Protein AF-A0A7K3IWA9-F1 (afdb_monomer_lite)

pLDDT: mean 90.44, std 5.98, range [48.5, 96.88]

Sequence (145 aa):
ICGCYGRDPWLLSGRVPVVPKTERRVEVSHEMDWVRACKESPENRIPTKSDFSEAGPFNEMVVMGVLAVRLQGLNKELEWNGEKMEFTNISDTDQVRLTISDNFTIIDGDPKFDRPNINMNAKAFANEMVRHTYRQGWSLPDMPA

Secondary structure (DSSP, 8-state):
--SGGG-S---TT---------SPPPSS-HHHHHHHHHHS-TTTPPPPTT-HHHHHHHHHHHHHHHHHHHTGGG-S---EETTTTEETT--TT-EEEEES--EEEEETTEEEEE--EEEEEHHHHHHHHHS--PPTT--PPPPP-

Structure (mmCIF, N/CA/C/O backbone):
data_AF-A0A7K3IWA9-F1
#
_entry.id   AF-A0A7K3IWA9-F1
#
loop_
_atom_site.group_PDB
_atom_site.id
_atom_site.type_symbol
_atom_site.label_atom_id
_atom_site.label_alt_id
_atom_site.label_comp_id
_atom_site.label_asym_id
_atom_site.label_entity_id
_atom_site.label_seq_id
_atom_site.pdbx_PDB_ins_code
_atom_site.Cartn_x
_atom_site.Cartn_y
_atom_site.Cartn_z
_atom_site.occupancy
_atom_site.B_iso_or_equiv
_atom_site.auth_seq_id
_atom_site.auth_comp_id
_atom_site.auth_asym_id
_atom_site.auth_atom_id
_atom_site.pdbx_PDB_model_num
ATOM 1 N N . ILE A 1 1 ? 1.624 12.856 -31.425 1.00 86.19 1 ILE A N 1
ATOM 2 C CA . ILE A 1 1 ? 0.625 11.787 -31.192 1.00 86.19 1 ILE A CA 1
ATOM 3 C C . ILE A 1 1 ? 1.394 10.482 -31.089 1.00 86.19 1 ILE A C 1
ATOM 5 O O . ILE A 1 1 ? 2.483 10.395 -31.642 1.00 86.19 1 ILE A O 1
ATOM 9 N N . CYS A 1 2 ? 0.899 9.517 -30.333 1.00 87.25 2 CYS A N 1
ATOM 10 C CA . CYS A 1 2 ? 1.536 8.218 -30.173 1.00 87.25 2 CYS A CA 1
ATOM 11 C C . CYS A 1 2 ? 0.466 7.140 -29.990 1.00 87.25 2 CYS A C 1
ATOM 13 O O . CYS A 1 2 ? -0.684 7.450 -29.671 1.00 87.25 2 CYS A O 1
ATOM 15 N N . GLY A 1 3 ? 0.850 5.887 -30.223 1.00 83.69 3 GLY A N 1
ATOM 16 C CA . GLY A 1 3 ? 0.037 4.727 -29.881 1.00 83.69 3 GLY A CA 1
ATOM 17 C C . GLY A 1 3 ? 0.018 4.459 -28.372 1.00 83.69 3 GLY A C 1
ATOM 18 O O . GLY A 1 3 ? 0.573 5.219 -27.572 1.00 83.69 3 GLY A O 1
ATOM 19 N N . CYS A 1 4 ? -0.601 3.344 -27.975 1.00 81.62 4 CYS A N 1
ATOM 20 C CA . CYS A 1 4 ? -0.644 2.906 -26.578 1.00 81.62 4 CYS A CA 1
ATOM 21 C C . CYS A 1 4 ? 0.756 2.917 -25.941 1.00 81.62 4 CYS A C 1
ATOM 23 O O . CYS A 1 4 ? 1.732 2.477 -26.552 1.00 81.62 4 CYS A O 1
ATOM 25 N N . TYR A 1 5 ? 0.841 3.436 -24.713 1.00 81.25 5 TYR A N 1
ATOM 26 C CA . TYR A 1 5 ? 2.080 3.539 -23.929 1.00 81.25 5 TYR A CA 1
ATOM 27 C C . TYR A 1 5 ? 3.215 4.320 -24.614 1.00 81.25 5 TYR A C 1
ATOM 29 O O . TYR A 1 5 ? 4.389 4.092 -24.337 1.00 81.25 5 TYR A O 1
ATOM 37 N N . GLY A 1 6 ? 2.882 5.240 -25.525 1.00 81.06 6 GLY A N 1
ATOM 38 C CA . GLY A 1 6 ? 3.881 6.051 -26.217 1.00 81.06 6 GLY A CA 1
ATOM 39 C C . GLY A 1 6 ? 4.598 5.331 -27.360 1.00 81.06 6 GLY A C 1
ATOM 40 O O . GLY A 1 6 ? 5.619 5.830 -27.832 1.00 81.06 6 GLY A O 1
ATOM 41 N N . ARG A 1 7 ? 4.084 4.180 -27.816 1.00 82.50 7 ARG A N 1
ATOM 42 C CA . ARG A 1 7 ? 4.637 3.437 -28.957 1.00 82.50 7 ARG A CA 1
ATOM 43 C C . ARG A 1 7 ? 4.511 4.244 -30.256 1.00 82.50 7 ARG A C 1
ATOM 45 O O . ARG A 1 7 ? 3.503 4.917 -30.465 1.00 82.50 7 ARG A O 1
ATOM 52 N N . ASP A 1 8 ? 5.535 4.153 -31.105 1.00 85.06 8 ASP A N 1
ATOM 53 C CA . ASP A 1 8 ? 5.608 4.741 -32.451 1.00 85.06 8 ASP A CA 1
ATOM 54 C C . ASP A 1 8 ? 5.106 6.195 -32.520 1.00 85.06 8 ASP A C 1
ATOM 56 O O . ASP A 1 8 ? 4.117 6.482 -33.192 1.00 85.06 8 ASP A O 1
ATOM 60 N N . PRO A 1 9 ? 5.730 7.139 -31.789 1.00 87.06 9 PRO A N 1
ATOM 61 C CA . PRO A 1 9 ? 5.277 8.523 -31.769 1.00 87.06 9 PRO A CA 1
ATOM 62 C C . PRO A 1 9 ? 5.499 9.207 -33.124 1.00 87.06 9 PRO A C 1
ATOM 64 O O . PRO A 1 9 ? 6.569 9.102 -33.722 1.00 87.06 9 PRO A O 1
ATOM 67 N N . TRP A 1 10 ? 4.518 9.993 -33.570 1.00 90.25 10 TRP A N 1
ATOM 68 C CA . TRP A 1 10 ? 4.611 10.824 -34.771 1.00 90.25 10 TRP A CA 1
ATOM 69 C C . TRP A 1 10 ? 4.123 12.254 -34.524 1.00 90.25 10 TRP A C 1
ATOM 71 O O . TRP A 1 10 ? 3.318 12.539 -33.625 1.00 90.25 10 TRP A O 1
ATOM 81 N N . LEU A 1 11 ? 4.599 13.181 -35.353 1.00 91.00 11 LEU A N 1
ATOM 82 C CA . LEU A 1 11 ? 4.125 14.562 -35.375 1.00 91.00 11 LEU A CA 1
ATOM 83 C C . LEU A 1 11 ? 3.057 14.732 -36.456 1.00 91.00 11 LEU A C 1
ATOM 85 O O . LEU A 1 11 ? 3.199 14.214 -37.560 1.00 91.00 11 LEU A O 1
ATOM 89 N N . LEU A 1 12 ? 2.019 15.522 -36.169 1.00 92.31 12 LEU A N 1
ATOM 90 C CA . LEU A 1 12 ? 0.985 15.872 -37.156 1.00 92.31 12 LEU A CA 1
ATOM 91 C C . LEU A 1 12 ? 1.555 16.597 -38.383 1.00 92.31 12 LEU A C 1
ATOM 93 O O . LEU A 1 12 ? 0.986 16.527 -39.463 1.00 92.31 12 LEU A O 1
ATOM 97 N N . SER A 1 13 ? 2.700 17.263 -38.228 1.00 93.50 13 SER A N 1
ATOM 98 C CA . SER A 1 13 ? 3.424 17.912 -39.321 1.00 93.50 13 SER A CA 1
ATOM 99 C C . SER A 1 13 ? 4.153 16.936 -40.255 1.00 93.50 13 SER A C 1
ATOM 101 O O . SER A 1 13 ? 4.769 17.386 -41.216 1.00 93.50 13 SER A O 1
ATOM 103 N N . GLY A 1 14 ? 4.173 15.632 -39.948 1.00 91.12 14 GLY A N 1
ATOM 104 C CA . GLY A 1 14 ? 4.946 14.617 -40.673 1.00 91.12 14 GLY A CA 1
ATOM 105 C C . GLY A 1 14 ? 6.460 14.675 -40.430 1.00 91.12 14 GLY A C 1
ATOM 106 O O . GLY A 1 14 ? 7.196 13.823 -40.920 1.00 91.12 14 GLY A O 1
ATOM 107 N N . ARG A 1 15 ? 6.951 15.657 -39.661 1.00 91.81 15 ARG A N 1
ATOM 108 C CA . ARG A 1 15 ? 8.373 15.764 -39.314 1.00 91.81 15 ARG A CA 1
ATOM 109 C C . ARG A 1 15 ? 8.772 14.649 -38.351 1.00 91.81 15 ARG A C 1
ATOM 111 O O . ARG A 1 15 ? 8.034 14.338 -37.418 1.00 91.81 15 ARG A O 1
ATOM 118 N N . VAL A 1 16 ? 9.978 14.122 -38.534 1.00 88.56 16 VAL A N 1
ATOM 119 C CA . VAL A 1 16 ? 10.601 13.182 -37.598 1.00 88.56 16 VAL A CA 1
ATOM 120 C C . VAL A 1 16 ? 11.557 13.975 -36.705 1.00 88.56 16 VAL A C 1
ATOM 122 O O . VAL A 1 16 ? 12.573 14.466 -37.201 1.00 88.56 16 VAL A O 1
ATOM 125 N N . PRO A 1 17 ? 11.236 14.181 -35.416 1.00 83.81 17 PRO A N 1
ATOM 126 C CA . PRO A 1 17 ? 12.107 14.935 -34.530 1.00 83.81 17 PRO A CA 1
ATOM 127 C C . PRO A 1 17 ? 13.349 14.106 -34.182 1.00 83.81 17 PRO A C 1
ATOM 129 O O . PRO A 1 17 ? 13.244 12.948 -33.781 1.00 83.81 17 PRO A O 1
ATOM 132 N N . VAL A 1 18 ? 14.530 14.715 -34.298 1.00 87.62 18 VAL A N 1
ATOM 133 C CA . VAL A 1 18 ? 15.777 14.136 -33.783 1.00 87.62 18 VAL A CA 1
ATOM 134 C C . VAL A 1 18 ? 15.909 14.566 -32.327 1.00 87.62 18 VAL A C 1
ATOM 136 O O . VAL A 1 18 ? 16.192 15.727 -32.043 1.00 87.62 18 VAL A O 1
ATOM 139 N N . VAL A 1 19 ? 15.653 13.639 -31.406 1.00 86.31 19 VAL A N 1
ATOM 140 C CA . VAL A 1 19 ? 15.735 13.875 -29.958 1.00 86.31 19 VAL A CA 1
ATOM 141 C C . VAL A 1 19 ? 16.815 12.994 -29.332 1.00 86.31 19 VAL A C 1
ATOM 143 O O . VAL A 1 19 ? 16.996 11.852 -29.770 1.00 86.31 19 VAL A O 1
ATOM 146 N N . PRO A 1 20 ? 17.538 13.482 -28.309 1.00 89.94 20 PRO A N 1
ATOM 147 C CA . PRO A 1 20 ? 18.492 12.654 -27.587 1.00 89.94 20 PRO A CA 1
ATOM 148 C C . PRO A 1 20 ? 17.772 11.496 -26.886 1.00 89.94 20 PRO A C 1
ATOM 150 O O . PRO A 1 20 ? 16.673 11.647 -26.348 1.00 89.94 20 PRO A O 1
ATOM 153 N N . LYS A 1 21 ? 18.404 10.319 -26.874 1.00 88.44 21 LYS A N 1
ATOM 154 C CA . LYS A 1 21 ? 17.938 9.182 -26.073 1.00 88.44 21 LYS A CA 1
ATOM 155 C C . LYS A 1 21 ? 18.357 9.418 -24.621 1.00 88.44 21 LYS A C 1
ATOM 157 O O . LYS A 1 21 ? 19.515 9.215 -24.285 1.00 88.44 21 LYS A O 1
ATOM 162 N N . THR A 1 22 ? 17.420 9.854 -23.786 1.00 90.31 22 THR A N 1
ATOM 163 C CA . THR A 1 22 ? 17.662 10.120 -22.356 1.00 90.31 22 THR A CA 1
ATOM 164 C C . THR A 1 22 ? 17.464 8.896 -21.465 1.00 90.31 22 THR A C 1
ATOM 166 O O . THR A 1 22 ? 17.906 8.890 -20.329 1.00 90.31 22 THR A O 1
ATOM 169 N N . GLU A 1 23 ? 16.807 7.852 -21.974 1.00 87.00 23 GLU A N 1
ATOM 170 C CA . GLU A 1 23 ? 16.355 6.705 -21.187 1.00 87.00 23 GLU A CA 1
ATOM 171 C C . GLU A 1 23 ? 16.615 5.387 -21.920 1.00 87.00 23 GLU A C 1
ATOM 173 O O . GLU A 1 23 ? 16.490 5.316 -23.151 1.00 87.00 23 GLU A O 1
ATOM 178 N N . ARG A 1 24 ? 16.891 4.319 -21.158 1.00 89.50 24 ARG A N 1
ATOM 179 C CA . ARG A 1 24 ? 17.019 2.950 -21.687 1.00 89.50 24 ARG A CA 1
ATOM 180 C C . ARG A 1 24 ? 15.752 2.560 -22.457 1.00 89.50 24 ARG A C 1
ATOM 182 O O . ARG A 1 24 ? 14.635 2.762 -21.975 1.00 89.50 24 ARG A O 1
ATOM 189 N N . ARG A 1 25 ? 15.922 1.996 -23.654 1.00 88.19 25 ARG A N 1
ATOM 190 C CA . ARG A 1 25 ? 14.836 1.422 -24.462 1.00 88.19 25 ARG A CA 1
ATOM 191 C C . ARG A 1 25 ? 14.869 -0.090 -24.307 1.00 88.19 25 ARG A C 1
ATOM 193 O O . ARG A 1 25 ? 15.925 -0.692 -24.453 1.00 88.19 25 ARG A O 1
ATOM 200 N N . VAL A 1 26 ? 13.726 -0.677 -23.981 1.00 89.25 26 VAL A N 1
ATOM 201 C CA . VAL A 1 26 ? 13.579 -2.131 -23.923 1.00 89.25 26 VAL A CA 1
ATOM 202 C C . VAL A 1 26 ? 13.409 -2.629 -25.358 1.00 89.25 26 VAL A C 1
ATOM 204 O O . VAL A 1 26 ? 12.513 -2.168 -26.059 1.00 89.25 26 VAL A O 1
ATOM 207 N N . GLU A 1 27 ? 14.297 -3.516 -25.807 1.00 87.25 27 GLU A N 1
ATOM 208 C CA . GLU A 1 27 ? 14.267 -4.076 -27.173 1.00 87.25 27 GLU A CA 1
ATOM 209 C C . GLU A 1 27 ? 13.230 -5.199 -27.332 1.00 87.25 27 GLU A C 1
ATOM 211 O O . GLU A 1 27 ? 12.819 -5.531 -28.441 1.00 87.25 27 GLU A O 1
ATOM 216 N N . VAL A 1 28 ? 12.795 -5.770 -26.208 1.00 87.44 28 VAL A N 1
ATOM 217 C CA . VAL A 1 28 ? 11.745 -6.790 -26.097 1.00 87.44 28 VAL A CA 1
ATOM 218 C C . VAL A 1 28 ? 10.439 -6.176 -25.561 1.00 87.44 28 VAL A C 1
ATOM 220 O O . VAL A 1 28 ? 10.293 -4.956 -25.490 1.00 87.44 28 VAL A O 1
ATOM 223 N N . SER A 1 29 ? 9.459 -7.000 -25.178 1.00 89.31 29 SER A N 1
ATOM 224 C CA . SER A 1 29 ? 8.262 -6.518 -24.478 1.00 89.31 29 SER A CA 1
ATOM 225 C C . SER A 1 29 ? 8.553 -6.170 -23.010 1.00 89.31 29 SER A C 1
ATOM 227 O O . SER A 1 29 ? 9.576 -6.578 -22.455 1.00 89.31 29 SER A O 1
ATOM 229 N N . HIS A 1 30 ? 7.652 -5.426 -22.360 1.00 87.12 30 HIS A N 1
ATOM 230 C CA . HIS A 1 30 ? 7.843 -5.028 -20.962 1.00 87.12 30 HIS A CA 1
ATOM 231 C C . HIS A 1 30 ? 7.924 -6.244 -20.025 1.00 87.12 30 HIS A C 1
ATOM 233 O O . HIS A 1 30 ? 8.784 -6.291 -19.155 1.00 87.12 30 HIS A O 1
ATOM 239 N N . GLU A 1 31 ? 7.111 -7.270 -20.266 1.00 92.81 31 GLU A N 1
ATOM 240 C CA . GLU A 1 31 ? 7.113 -8.545 -19.544 1.00 92.81 31 GLU A CA 1
ATOM 241 C C . GLU A 1 31 ? 8.428 -9.304 -19.754 1.00 92.81 31 GLU A C 1
ATOM 243 O O . GLU A 1 31 ? 8.978 -9.896 -18.827 1.00 92.81 31 GLU A O 1
ATOM 248 N N . MET A 1 32 ? 8.978 -9.260 -20.969 1.00 95.38 32 MET A N 1
ATOM 249 C CA . MET A 1 32 ? 10.231 -9.943 -21.279 1.00 95.38 32 MET A CA 1
ATOM 250 C C . MET A 1 32 ? 11.454 -9.255 -20.660 1.00 95.38 32 MET A C 1
ATOM 252 O O . MET A 1 32 ? 12.447 -9.936 -20.399 1.00 95.38 32 MET A O 1
ATOM 256 N N . ASP A 1 33 ? 11.386 -7.954 -20.353 1.00 94.94 33 ASP A N 1
ATOM 257 C CA . ASP A 1 33 ? 12.423 -7.273 -19.562 1.00 94.94 33 ASP A CA 1
ATOM 258 C C . ASP A 1 33 ? 12.499 -7.839 -18.136 1.00 94.94 33 ASP A C 1
ATOM 260 O O . ASP A 1 33 ? 13.597 -8.033 -17.611 1.00 94.94 33 ASP A O 1
ATOM 264 N N . TRP A 1 34 ? 11.350 -8.187 -17.545 1.00 94.12 34 TRP A N 1
ATOM 265 C CA . TRP A 1 34 ? 11.289 -8.887 -16.259 1.00 94.12 34 TRP A CA 1
ATOM 266 C C . TRP A 1 34 ? 11.852 -10.300 -16.349 1.00 94.12 34 TRP A C 1
ATOM 268 O O . TRP A 1 34 ? 12.701 -10.670 -15.542 1.00 94.12 34 TRP A O 1
ATOM 278 N N . VAL A 1 35 ? 11.447 -11.080 -17.358 1.00 95.25 35 VAL A N 1
ATOM 279 C CA . VAL A 1 35 ? 11.964 -12.447 -17.554 1.00 95.25 35 VAL A CA 1
ATOM 280 C C . VAL A 1 35 ? 13.486 -12.446 -17.711 1.00 95.25 35 VAL A C 1
ATOM 282 O O . VAL A 1 35 ? 14.158 -13.309 -17.146 1.00 95.25 35 VAL A O 1
ATOM 285 N N . ARG A 1 36 ? 14.038 -11.480 -18.455 1.00 94.56 36 ARG A N 1
ATOM 286 C CA . ARG A 1 36 ? 15.485 -11.258 -18.563 1.00 94.56 36 ARG A CA 1
ATOM 287 C C . ARG A 1 36 ? 16.093 -11.003 -17.184 1.00 94.56 36 ARG A C 1
ATOM 289 O O . ARG A 1 36 ? 16.985 -11.745 -16.788 1.00 94.56 36 ARG A O 1
ATOM 296 N N . ALA A 1 37 ? 15.588 -10.010 -16.448 1.00 93.75 37 ALA A N 1
ATOM 297 C CA . ALA A 1 37 ? 16.115 -9.660 -15.130 1.00 93.75 37 ALA A CA 1
ATOM 298 C C . ALA A 1 37 ? 16.097 -10.858 -14.163 1.00 93.75 37 ALA A C 1
ATOM 300 O O . ALA A 1 37 ? 17.081 -11.105 -13.472 1.00 93.75 37 ALA A O 1
ATOM 301 N N . CYS A 1 38 ? 15.027 -11.660 -14.153 1.00 93.25 38 CYS A N 1
ATOM 302 C CA . CYS A 1 38 ? 14.922 -12.855 -13.310 1.00 93.25 38 CYS A CA 1
ATOM 303 C C . CYS A 1 38 ? 15.954 -13.946 -13.639 1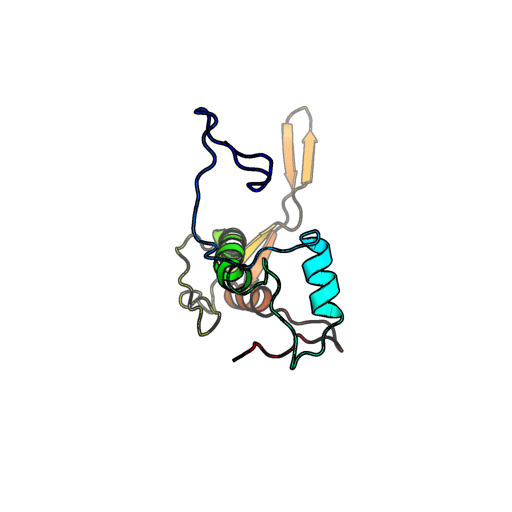.00 93.25 38 CYS A C 1
ATOM 305 O O . CYS A 1 38 ? 16.300 -14.727 -12.756 1.00 93.25 38 CYS A O 1
ATOM 307 N N . LYS A 1 39 ? 16.431 -14.021 -14.888 1.00 94.12 39 LYS A N 1
ATOM 308 C CA . LYS A 1 39 ? 17.457 -14.985 -15.322 1.00 94.12 39 LYS A CA 1
ATOM 309 C C . LYS A 1 39 ? 18.884 -14.513 -15.040 1.00 94.12 39 LYS A C 1
ATOM 311 O O . LYS A 1 39 ? 19.804 -15.325 -15.082 1.00 94.12 39 LYS A O 1
ATOM 316 N N . GLU A 1 40 ? 19.073 -13.225 -14.779 1.00 94.31 40 GLU A N 1
ATOM 317 C CA . GLU A 1 40 ? 20.367 -12.648 -14.425 1.00 94.31 40 GLU A CA 1
ATOM 318 C C . GLU A 1 40 ? 20.687 -12.867 -12.944 1.00 94.31 40 GLU A C 1
ATOM 320 O O . GLU A 1 40 ? 19.795 -12.857 -12.080 1.00 94.31 40 GLU A O 1
ATOM 325 N N . SER A 1 41 ? 21.980 -13.028 -12.653 1.00 94.06 41 SER A N 1
ATOM 326 C CA . SER A 1 41 ? 22.465 -13.079 -11.277 1.00 94.06 41 SER A CA 1
ATOM 327 C C . SER A 1 41 ? 22.309 -11.704 -10.612 1.00 94.06 41 SER A C 1
ATOM 329 O O . SER A 1 41 ? 22.429 -10.691 -11.307 1.00 94.06 41 SER A O 1
ATOM 331 N N . PRO A 1 42 ? 22.039 -11.630 -9.296 1.00 88.00 42 PRO A N 1
ATOM 332 C CA . PRO A 1 42 ? 21.873 -10.356 -8.594 1.00 88.00 42 PRO A CA 1
ATOM 333 C C . PRO A 1 42 ? 23.027 -9.367 -8.810 1.00 88.00 42 PRO A C 1
ATOM 335 O O . PRO A 1 42 ? 22.788 -8.168 -8.888 1.00 88.00 42 PRO A O 1
ATOM 338 N N . GLU A 1 43 ? 24.256 -9.862 -8.968 1.00 91.81 43 GLU A N 1
ATOM 339 C CA . GLU A 1 43 ? 25.475 -9.053 -9.104 1.00 91.81 43 GLU A CA 1
ATOM 340 C C . GLU A 1 43 ? 25.565 -8.330 -10.453 1.00 91.81 43 GLU A C 1
ATOM 342 O O . GLU A 1 43 ? 26.187 -7.277 -10.546 1.00 91.81 43 GLU A O 1
ATOM 347 N N . ASN A 1 44 ? 24.950 -8.892 -11.499 1.00 91.75 44 ASN A N 1
ATOM 348 C CA . ASN A 1 44 ? 25.017 -8.370 -12.868 1.00 91.75 44 ASN A CA 1
ATOM 349 C C . ASN A 1 44 ? 23.648 -7.937 -13.404 1.00 91.75 44 ASN A C 1
ATOM 351 O O . ASN A 1 44 ? 23.526 -7.582 -14.579 1.00 91.75 44 ASN A O 1
ATOM 355 N N . ARG A 1 45 ? 22.607 -8.006 -12.568 1.00 92.44 45 ARG A N 1
ATOM 356 C CA . ARG A 1 45 ? 21.237 -7.751 -12.990 1.00 92.44 45 ARG A CA 1
ATOM 357 C C . ARG A 1 45 ? 21.041 -6.280 -13.320 1.00 92.44 45 ARG A C 1
ATOM 359 O O . ARG A 1 45 ? 21.217 -5.413 -12.468 1.00 92.44 45 ARG A O 1
ATOM 366 N N . ILE A 1 46 ? 20.563 -6.002 -14.528 1.00 91.00 46 ILE A N 1
ATOM 367 C CA . ILE A 1 46 ? 20.125 -4.650 -14.896 1.00 91.00 46 ILE A CA 1
ATOM 368 C C . ILE A 1 46 ? 18.672 -4.461 -14.427 1.00 91.00 46 ILE A C 1
ATOM 370 O O . ILE A 1 46 ? 17.822 -5.281 -14.809 1.00 91.00 46 ILE A O 1
ATOM 374 N N . PRO A 1 47 ? 18.349 -3.396 -13.663 1.00 91.50 47 PRO A N 1
ATOM 375 C CA . PRO A 1 47 ? 16.980 -3.098 -13.251 1.00 91.50 47 PRO A CA 1
ATOM 376 C C . PRO A 1 47 ? 16.018 -3.026 -14.437 1.00 91.50 47 PRO A C 1
ATOM 378 O O . PRO A 1 47 ? 16.340 -2.497 -15.509 1.00 91.50 47 PRO A O 1
ATOM 381 N N . THR A 1 48 ? 14.826 -3.589 -14.259 1.00 92.94 48 THR A N 1
ATOM 382 C CA . THR A 1 48 ? 13.758 -3.513 -15.260 1.00 92.94 48 THR A CA 1
ATOM 383 C C . THR A 1 48 ? 13.302 -2.074 -15.440 1.00 92.94 48 THR A C 1
ATOM 385 O O . THR A 1 48 ? 13.366 -1.282 -14.510 1.00 92.94 48 THR A O 1
ATOM 388 N N . LYS A 1 49 ? 12.799 -1.700 -16.623 1.00 90.50 49 LYS A N 1
ATOM 389 C CA . LYS A 1 49 ? 12.409 -0.299 -16.866 1.00 90.50 49 LYS A CA 1
ATOM 390 C C . LYS A 1 49 ? 11.202 0.136 -16.025 1.00 90.50 49 LYS A C 1
ATOM 392 O O . LYS A 1 49 ? 10.983 1.328 -15.851 1.00 90.50 49 LYS A O 1
ATOM 397 N N . SER A 1 50 ? 10.444 -0.832 -15.525 1.00 88.50 50 SER A N 1
ATOM 398 C CA . SER A 1 50 ? 9.302 -0.655 -14.637 1.00 88.50 50 SER A CA 1
ATOM 399 C C . SER A 1 50 ? 9.538 -1.352 -13.293 1.00 88.50 50 SER A C 1
ATOM 401 O O . SER A 1 50 ? 8.684 -2.123 -12.874 1.00 88.50 50 SER A O 1
ATOM 403 N N . ASP A 1 51 ? 10.712 -1.194 -12.673 1.00 90.38 51 ASP A N 1
ATOM 404 C CA . ASP A 1 51 ? 10.962 -1.757 -11.338 1.00 90.38 51 ASP A CA 1
ATOM 405 C C . ASP A 1 51 ? 10.093 -1.097 -10.239 1.00 90.38 51 ASP A C 1
ATOM 407 O O . ASP A 1 51 ? 9.249 -0.238 -10.504 1.00 90.38 51 ASP A O 1
ATOM 411 N N . PHE A 1 52 ? 10.271 -1.533 -8.991 1.00 87.62 52 PHE A N 1
ATOM 412 C CA . PHE A 1 52 ? 9.482 -1.064 -7.849 1.00 87.62 52 PHE A CA 1
ATOM 413 C C . PHE A 1 52 ? 10.107 0.113 -7.086 1.00 87.62 52 PHE A C 1
ATOM 415 O O . PHE A 1 52 ? 9.624 0.430 -6.003 1.00 87.62 52 PHE A O 1
ATOM 422 N N . SER A 1 53 ? 11.148 0.767 -7.610 1.00 88.12 53 SER A N 1
ATOM 423 C CA . SER A 1 53 ? 11.795 1.907 -6.933 1.00 88.12 53 SER A CA 1
ATOM 424 C C . SER A 1 53 ? 10.825 3.055 -6.651 1.00 88.12 53 SER A C 1
ATOM 426 O O . SER A 1 53 ? 10.907 3.671 -5.597 1.00 88.12 53 SER A O 1
ATOM 428 N N . GLU A 1 54 ? 9.865 3.281 -7.549 1.00 86.50 54 GLU A N 1
ATOM 429 C CA . GLU A 1 54 ? 8.820 4.298 -7.389 1.00 86.50 54 GLU A CA 1
ATOM 430 C C . GLU A 1 54 ? 7.539 3.711 -6.779 1.00 86.50 54 GLU A C 1
ATOM 432 O O . GLU A 1 54 ? 6.976 4.233 -5.816 1.00 86.50 54 GLU A O 1
ATOM 437 N N . ALA A 1 55 ? 7.068 2.588 -7.331 1.00 86.75 55 ALA A N 1
ATOM 438 C CA . ALA A 1 55 ? 5.805 1.979 -6.919 1.00 86.75 55 ALA A CA 1
ATOM 439 C C . ALA A 1 55 ? 5.855 1.400 -5.495 1.00 86.75 55 ALA A C 1
ATOM 441 O O . ALA A 1 55 ? 4.827 1.362 -4.824 1.00 86.75 55 ALA A O 1
ATOM 442 N N . GLY A 1 56 ? 7.031 0.967 -5.030 1.00 84.62 56 GLY A N 1
ATOM 443 C CA . GLY A 1 56 ? 7.247 0.461 -3.676 1.00 84.62 56 GLY A CA 1
ATOM 444 C C . GLY A 1 56 ? 6.972 1.532 -2.618 1.00 84.62 56 GLY A C 1
ATOM 445 O O . GLY A 1 56 ? 6.037 1.355 -1.840 1.00 84.62 56 GLY A O 1
ATOM 446 N N . PRO A 1 57 ? 7.699 2.666 -2.615 1.00 82.06 57 PRO A N 1
ATOM 447 C CA . PRO A 1 57 ? 7.421 3.784 -1.712 1.00 82.06 57 PRO A CA 1
ATOM 448 C C . PRO A 1 57 ? 6.004 4.345 -1.871 1.00 82.06 57 PRO A C 1
ATOM 450 O O . PRO A 1 57 ? 5.327 4.631 -0.887 1.00 82.06 57 PRO A O 1
ATOM 453 N N . PHE A 1 58 ? 5.502 4.444 -3.106 1.00 85.75 58 PHE A N 1
ATOM 454 C CA . PHE A 1 58 ? 4.152 4.957 -3.346 1.00 85.75 58 PHE A CA 1
ATOM 455 C C . PHE A 1 58 ? 3.052 4.056 -2.765 1.00 85.75 58 PHE A C 1
ATOM 457 O O . PHE A 1 58 ? 1.973 4.537 -2.409 1.00 85.75 58 PHE A O 1
ATOM 464 N N . ASN A 1 59 ? 3.316 2.753 -2.629 1.00 86.88 59 ASN A N 1
ATOM 465 C CA . ASN A 1 59 ? 2.366 1.813 -2.048 1.00 86.88 59 ASN A CA 1
ATOM 466 C C . ASN A 1 59 ? 1.982 2.200 -0.614 1.00 86.88 59 ASN A C 1
ATOM 468 O O . ASN A 1 59 ? 0.827 2.005 -0.245 1.00 86.88 59 ASN A O 1
ATOM 472 N N . GLU A 1 60 ? 2.896 2.798 0.162 1.00 86.38 60 GLU A N 1
ATOM 473 C CA . GLU A 1 60 ? 2.622 3.277 1.522 1.00 86.38 60 GLU A CA 1
ATOM 474 C C . GLU A 1 60 ? 1.424 4.237 1.545 1.00 86.38 60 GLU A C 1
ATOM 476 O O . GLU A 1 60 ? 0.465 4.016 2.284 1.00 86.38 60 GLU A O 1
ATOM 481 N N . MET A 1 61 ? 1.408 5.238 0.659 1.00 86.31 61 MET A N 1
ATOM 482 C CA . MET A 1 61 ? 0.298 6.192 0.546 1.00 86.31 61 MET A CA 1
ATOM 483 C C . MET A 1 61 ? -1.036 5.480 0.279 1.00 86.31 61 MET A C 1
ATOM 485 O O . MET A 1 61 ? -2.060 5.800 0.889 1.00 86.31 61 MET A O 1
ATOM 489 N N . VAL A 1 62 ? -1.031 4.499 -0.626 1.00 88.94 62 VAL A N 1
ATOM 490 C CA . VAL A 1 62 ? -2.239 3.758 -1.009 1.00 88.94 62 VAL A CA 1
ATOM 491 C C . VAL A 1 62 ? -2.763 2.932 0.166 1.00 88.94 62 VAL A C 1
ATOM 493 O O . VAL A 1 62 ? -3.960 2.978 0.467 1.00 88.94 62 VAL A O 1
ATOM 496 N N . VAL A 1 63 ? -1.886 2.207 0.868 1.00 89.12 63 VAL A N 1
ATOM 497 C CA . VAL A 1 63 ? -2.299 1.387 2.017 1.00 89.12 63 VAL A CA 1
ATOM 498 C C . VAL A 1 63 ? -2.734 2.242 3.208 1.00 89.12 63 VAL A C 1
ATOM 500 O O . VAL A 1 63 ? -3.666 1.852 3.914 1.00 89.12 63 VAL A O 1
ATOM 503 N N . MET A 1 64 ? -2.164 3.440 3.385 1.00 90.44 64 MET A N 1
ATOM 504 C CA . MET A 1 64 ? -2.640 4.401 4.386 1.00 90.44 64 MET A CA 1
ATOM 505 C C . MET A 1 64 ? -4.076 4.857 4.108 1.00 90.44 64 MET A C 1
ATOM 507 O O . MET A 1 64 ? -4.883 4.934 5.036 1.00 90.44 64 MET A O 1
ATOM 511 N N . GLY A 1 65 ? -4.449 5.060 2.841 1.00 91.06 65 GLY A N 1
ATOM 512 C CA . GLY A 1 65 ? -5.839 5.339 2.463 1.00 91.06 65 GLY A CA 1
ATOM 513 C C . GLY A 1 65 ? -6.802 4.207 2.846 1.00 91.06 65 GLY A C 1
ATOM 514 O O . GLY A 1 65 ? -7.895 4.454 3.359 1.00 91.06 65 GLY A O 1
ATOM 515 N N . VAL A 1 66 ? -6.384 2.949 2.671 1.00 92.69 66 VAL A N 1
ATOM 516 C CA . VAL A 1 66 ? -7.179 1.776 3.079 1.00 92.69 66 VAL A CA 1
ATOM 517 C C . VAL A 1 66 ? -7.327 1.699 4.602 1.00 92.69 66 VAL A C 1
ATOM 519 O O . VAL A 1 66 ? -8.420 1.408 5.099 1.00 92.69 66 VAL A O 1
ATOM 522 N N . LEU A 1 67 ? -6.258 1.970 5.357 1.00 93.38 67 LEU A N 1
ATOM 523 C CA . LEU A 1 67 ? -6.303 2.001 6.822 1.00 93.38 67 LEU A CA 1
ATOM 524 C C . LEU A 1 67 ? -7.235 3.092 7.343 1.00 93.38 67 LEU A C 1
ATOM 526 O O . LEU A 1 67 ? -8.031 2.816 8.240 1.00 93.38 67 LEU A O 1
ATOM 530 N N . ALA A 1 68 ? -7.199 4.286 6.750 1.00 93.25 68 ALA A N 1
ATOM 531 C CA . ALA A 1 68 ? -8.079 5.385 7.133 1.00 93.25 68 ALA A CA 1
ATOM 532 C C . ALA A 1 68 ? -9.563 4.997 7.029 1.00 93.25 68 ALA A C 1
ATOM 534 O O . ALA A 1 68 ? -10.335 5.249 7.952 1.00 93.25 68 ALA A O 1
ATOM 535 N N . VAL A 1 69 ? -9.960 4.290 5.964 1.00 93.44 69 VAL A N 1
ATOM 536 C CA . VAL A 1 69 ? -11.336 3.784 5.809 1.00 93.44 69 VAL A CA 1
ATOM 537 C C . VAL A 1 69 ? -11.678 2.738 6.872 1.00 93.44 69 VAL A C 1
ATOM 539 O O . VAL A 1 69 ? -12.786 2.731 7.408 1.00 93.44 69 VAL A O 1
ATOM 542 N N . ARG A 1 70 ? -10.746 1.845 7.213 1.00 92.75 70 ARG A N 1
ATOM 543 C CA . ARG A 1 70 ? -10.980 0.808 8.233 1.00 92.75 70 ARG A CA 1
ATOM 544 C C . ARG A 1 70 ? -11.056 1.375 9.649 1.00 92.75 70 ARG A C 1
ATOM 546 O O . ARG A 1 70 ? -11.762 0.821 10.484 1.00 92.75 70 ARG A O 1
ATOM 553 N N . LEU A 1 71 ? -10.364 2.481 9.904 1.00 94.81 71 LEU A N 1
ATOM 554 C CA . LEU A 1 71 ? -10.328 3.181 11.188 1.00 94.81 71 LEU A CA 1
ATOM 555 C C . LEU A 1 71 ? -11.307 4.364 11.257 1.00 94.81 71 LEU A C 1
ATOM 557 O O . LEU A 1 71 ? -11.358 5.047 12.277 1.00 94.81 71 LEU A O 1
ATOM 561 N N . GLN A 1 72 ? -12.131 4.581 10.224 1.00 93.56 72 GLN A N 1
ATOM 562 C CA . GLN A 1 72 ? -13.029 5.740 10.118 1.00 93.56 72 GLN A CA 1
ATOM 563 C C . GLN A 1 72 ? -13.973 5.901 11.322 1.00 93.56 72 GLN A C 1
ATOM 565 O O . GLN A 1 72 ? -14.347 7.014 11.674 1.00 93.56 72 GLN A O 1
ATOM 570 N N . GLY A 1 73 ? -14.319 4.797 11.999 1.00 92.56 73 GLY A N 1
ATOM 571 C CA . GLY A 1 73 ? -15.168 4.804 13.194 1.00 92.56 73 GLY A CA 1
ATOM 572 C C . GLY A 1 73 ? -14.575 5.553 14.392 1.00 92.56 73 GLY A C 1
ATOM 573 O O . GLY A 1 73 ? -15.310 5.851 15.331 1.00 92.56 73 GLY A O 1
ATOM 574 N N . LEU A 1 74 ? -13.280 5.889 14.355 1.00 94.94 74 LEU A N 1
ATOM 575 C CA . LEU A 1 74 ? -12.631 6.753 15.342 1.00 94.94 74 LEU A CA 1
ATOM 576 C C . LEU A 1 74 ? -13.035 8.228 15.203 1.00 94.94 74 LEU A C 1
ATOM 578 O O . LEU A 1 74 ? -12.840 8.986 16.147 1.00 94.94 74 LEU A O 1
ATOM 582 N N . ASN A 1 75 ? -13.603 8.627 14.056 1.00 94.12 75 ASN A N 1
ATOM 583 C CA . ASN A 1 75 ? -14.088 9.983 13.776 1.00 94.12 75 ASN A CA 1
ATOM 584 C C . ASN A 1 75 ? -13.062 11.085 14.095 1.00 94.12 75 ASN A C 1
ATOM 586 O O . ASN A 1 75 ? -13.404 12.128 14.652 1.00 94.12 75 ASN A O 1
ATOM 590 N N . LYS A 1 76 ? -11.797 10.844 13.752 1.00 94.50 76 LYS A N 1
ATOM 591 C CA . LYS A 1 76 ? -10.699 11.796 13.926 1.00 94.50 76 LYS A CA 1
ATOM 592 C C . LYS A 1 76 ? -9.718 11.707 12.769 1.00 94.50 76 LYS A C 1
ATOM 594 O O . LYS A 1 76 ? -9.670 10.700 12.063 1.00 94.50 76 LYS A O 1
ATOM 599 N N . GLU A 1 77 ? -8.930 12.759 12.611 1.00 95.75 77 GLU A N 1
ATOM 600 C CA . GLU A 1 77 ? -7.754 12.740 11.749 1.00 95.75 77 GLU A CA 1
ATOM 601 C C . GLU A 1 77 ? -6.724 11.748 12.303 1.00 95.75 77 GLU A C 1
ATOM 603 O O . GLU A 1 77 ? -6.551 11.642 13.519 1.00 95.75 77 GLU A O 1
ATOM 608 N N . LEU A 1 78 ? -6.076 10.984 11.425 1.00 96.00 78 LEU A N 1
ATOM 609 C CA . LEU A 1 78 ? -5.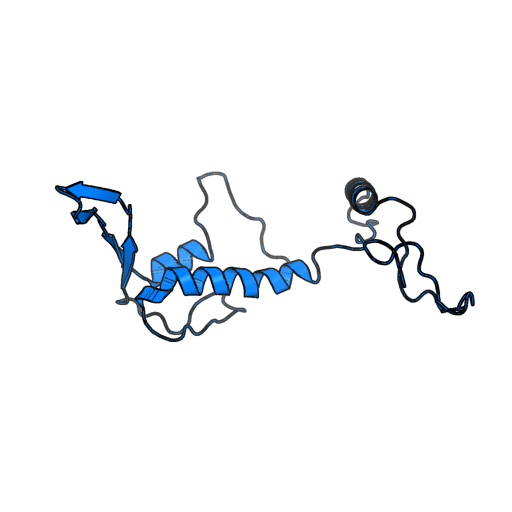075 9.988 11.801 1.00 96.00 78 LEU A CA 1
ATOM 610 C C . LEU A 1 78 ? -3.685 10.524 11.473 1.00 96.00 78 LEU A C 1
ATOM 612 O O . LEU A 1 78 ? -3.409 10.872 10.328 1.00 96.00 78 LEU A O 1
ATOM 616 N N . GLU A 1 79 ? -2.813 10.550 12.474 1.00 96.25 79 GLU A N 1
ATOM 617 C CA . GLU A 1 79 ? -1.427 10.986 12.319 1.00 96.25 79 GLU A CA 1
ATOM 618 C C . GLU A 1 79 ? -0.529 9.771 12.104 1.00 96.25 79 GLU A C 1
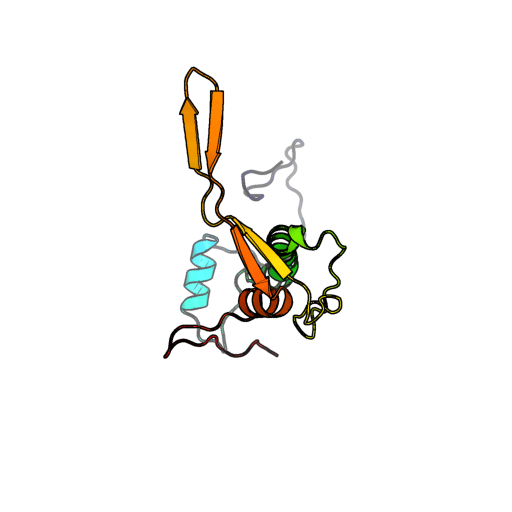ATOM 620 O O . GLU A 1 79 ? -0.475 8.879 12.953 1.00 96.25 79 GLU A O 1
ATOM 625 N N . TRP A 1 80 ? 0.162 9.726 10.965 1.00 93.81 80 TRP A N 1
ATOM 626 C CA . TRP A 1 80 ? 1.009 8.605 10.560 1.00 93.81 80 TRP A CA 1
ATOM 627 C C . TRP A 1 80 ? 2.497 8.941 10.685 1.00 93.81 80 TRP A C 1
ATOM 629 O O . TRP A 1 80 ? 2.951 9.977 10.197 1.00 93.81 80 TRP A O 1
ATOM 639 N N . ASN A 1 81 ? 3.266 8.038 11.294 1.00 93.38 81 ASN A N 1
ATOM 640 C CA . ASN A 1 81 ? 4.724 8.078 11.313 1.00 93.38 81 ASN A CA 1
ATOM 641 C C . ASN A 1 81 ? 5.281 6.942 10.441 1.00 93.38 81 ASN A C 1
ATOM 643 O O . ASN A 1 81 ? 5.304 5.790 10.876 1.00 93.38 81 ASN A O 1
ATOM 647 N N . GLY A 1 82 ? 5.752 7.277 9.234 1.00 88.81 82 GLY A N 1
ATOM 648 C CA . GLY A 1 82 ? 6.285 6.302 8.273 1.00 88.81 82 GLY A CA 1
ATOM 649 C C . GLY A 1 82 ? 7.583 5.626 8.719 1.00 88.81 82 GLY A C 1
ATOM 650 O O . GLY A 1 82 ? 7.746 4.429 8.523 1.00 88.81 82 GLY A O 1
ATOM 651 N N . GLU A 1 83 ? 8.475 6.330 9.423 1.00 87.81 83 GLU A N 1
ATOM 652 C CA . GLU A 1 83 ? 9.727 5.729 9.919 1.00 87.81 83 GLU A CA 1
ATOM 653 C C . GLU A 1 83 ? 9.465 4.624 10.951 1.00 87.81 83 GLU A C 1
ATOM 655 O O . GLU A 1 83 ? 10.129 3.587 10.963 1.00 87.81 83 GLU A O 1
ATOM 660 N N . LYS A 1 84 ? 8.478 4.834 11.828 1.00 89.88 84 LYS A N 1
ATOM 661 C CA . LYS A 1 84 ? 8.088 3.858 12.857 1.00 89.88 84 LYS A CA 1
ATOM 662 C C . LYS A 1 84 ? 7.020 2.877 12.388 1.00 89.88 84 LYS A C 1
ATOM 664 O O . LYS A 1 84 ? 6.823 1.849 13.046 1.00 89.88 84 LYS A O 1
ATOM 669 N N . MET A 1 85 ? 6.373 3.166 11.261 1.00 89.19 85 MET A N 1
ATOM 670 C CA . MET A 1 85 ? 5.212 2.459 10.728 1.00 89.19 85 MET A CA 1
ATOM 671 C C . MET A 1 85 ? 4.084 2.348 11.770 1.00 89.19 85 MET A C 1
ATOM 673 O O . MET A 1 85 ? 3.647 1.247 12.105 1.00 89.19 85 MET A O 1
ATOM 677 N N . GLU A 1 86 ? 3.643 3.478 12.333 1.00 92.38 86 GLU A N 1
ATOM 678 C CA . GLU A 1 86 ? 2.574 3.509 13.343 1.00 92.38 86 GLU A CA 1
ATOM 679 C C . GLU A 1 86 ? 1.733 4.794 13.305 1.00 92.38 86 GLU A C 1
ATOM 681 O O . GLU A 1 86 ? 2.197 5.851 12.871 1.00 92.38 86 GLU A O 1
ATOM 686 N N . PHE A 1 87 ? 0.499 4.715 13.818 1.00 95.06 87 PHE A N 1
ATOM 687 C CA . PHE A 1 87 ? -0.311 5.903 14.091 1.00 95.06 87 PHE A CA 1
ATOM 688 C C . PHE A 1 87 ? 0.019 6.473 15.473 1.00 95.06 87 PHE A C 1
ATOM 690 O O . PHE A 1 87 ? -0.090 5.770 16.480 1.00 95.06 87 PHE A O 1
ATOM 697 N N . THR A 1 88 ? 0.374 7.754 15.543 1.00 96.25 88 THR A N 1
ATOM 698 C CA . THR A 1 88 ? 0.830 8.405 16.787 1.00 96.25 88 THR A CA 1
ATOM 699 C C . THR A 1 88 ? -0.309 8.855 17.690 1.00 96.25 88 THR A C 1
ATOM 701 O O . THR A 1 88 ? -0.106 9.058 18.886 1.00 96.25 88 THR A O 1
ATOM 704 N N . ASN A 1 89 ? -1.514 8.996 17.138 1.00 96.62 89 ASN A N 1
ATOM 705 C CA . ASN A 1 89 ? -2.652 9.590 17.827 1.00 96.62 89 ASN A CA 1
ATOM 706 C C . ASN A 1 89 ? -3.798 8.603 18.113 1.00 96.62 89 ASN A C 1
ATOM 708 O O . ASN A 1 89 ? -4.921 9.039 18.364 1.00 96.62 89 ASN A O 1
ATOM 712 N N . ILE A 1 90 ? -3.539 7.287 18.119 1.00 96.56 90 ILE A N 1
ATOM 713 C CA . ILE A 1 90 ? -4.487 6.249 18.573 1.00 96.56 90 ILE A CA 1
ATOM 714 C C . ILE A 1 90 ? -4.141 5.828 20.009 1.00 96.56 90 ILE A C 1
ATOM 716 O O . ILE A 1 90 ? -3.038 5.352 20.282 1.00 96.56 90 ILE A O 1
ATOM 720 N N . SER A 1 91 ? -5.090 5.996 20.931 1.00 96.00 91 SER A N 1
ATOM 721 C CA . SER A 1 91 ? -4.907 5.668 22.348 1.00 96.00 91 SER A CA 1
ATOM 722 C C . SER A 1 91 ? -5.088 4.171 22.625 1.00 96.00 91 SER A C 1
ATOM 724 O O . SER A 1 91 ? -5.738 3.451 21.865 1.00 96.00 91 SER A O 1
ATOM 726 N N . ASP A 1 92 ? -4.568 3.695 23.759 1.00 95.81 92 ASP A N 1
ATOM 727 C CA . ASP A 1 92 ? -4.758 2.303 24.192 1.00 95.81 92 ASP A CA 1
ATOM 728 C C . ASP A 1 92 ? -6.215 1.989 24.582 1.00 95.81 92 ASP A C 1
ATOM 730 O O . ASP A 1 92 ? -6.576 0.819 24.707 1.00 95.81 92 ASP A O 1
ATOM 734 N N . THR A 1 93 ? -7.070 3.001 24.763 1.00 96.62 93 THR A N 1
ATOM 735 C CA . THR A 1 93 ? -8.494 2.824 25.083 1.00 96.62 93 THR A CA 1
ATOM 736 C C . THR A 1 93 ? -9.407 2.987 23.870 1.00 96.62 93 THR A C 1
ATOM 738 O O . THR A 1 93 ? -10.572 2.591 23.946 1.00 96.62 93 THR A O 1
ATOM 741 N N . ASP A 1 94 ? -8.894 3.491 22.744 1.00 96.88 94 ASP A N 1
ATOM 742 C CA . ASP A 1 94 ? -9.669 3.686 21.520 1.00 96.88 94 ASP A CA 1
ATOM 743 C C . ASP A 1 94 ? -10.224 2.353 21.005 1.00 96.88 94 ASP A C 1
ATOM 745 O O . ASP A 1 94 ? -9.528 1.335 20.936 1.00 96.88 94 ASP A O 1
ATOM 749 N N . GLN A 1 95 ? -11.494 2.367 20.605 1.00 96.62 95 GLN A N 1
ATOM 750 C CA . GLN A 1 95 ? -12.187 1.205 20.059 1.00 96.62 95 GLN A CA 1
ATOM 751 C C . GLN A 1 95 ? -12.670 1.509 18.646 1.00 96.62 95 GLN A C 1
ATOM 753 O O . GLN A 1 95 ? -13.193 2.590 18.377 1.00 96.62 95 GLN A O 1
ATOM 758 N N . VAL A 1 96 ? -12.549 0.529 17.756 1.00 94.56 96 VAL A N 1
ATOM 759 C CA . VAL A 1 96 ? -13.175 0.553 16.435 1.00 94.56 96 VAL A CA 1
ATOM 760 C C . VAL A 1 96 ? -14.300 -0.472 16.391 1.00 94.56 96 VAL A C 1
ATOM 762 O O . VAL A 1 96 ? -14.189 -1.569 16.943 1.00 94.56 96 VAL A O 1
ATOM 765 N N . ARG A 1 97 ? -15.396 -0.095 15.732 1.00 93.00 97 ARG A N 1
ATOM 766 C CA . ARG A 1 97 ? -16.549 -0.959 15.495 1.00 93.00 97 ARG A CA 1
ATOM 767 C C . ARG A 1 97 ? -16.515 -1.465 14.060 1.00 93.00 97 ARG A C 1
ATOM 769 O O . ARG A 1 97 ? -16.581 -0.660 13.135 1.00 93.00 97 ARG A O 1
ATOM 776 N N . LEU A 1 98 ? -16.467 -2.781 13.883 1.00 89.94 98 LEU A N 1
ATOM 777 C CA . LEU A 1 98 ? -16.505 -3.432 12.575 1.00 89.94 98 LEU A CA 1
ATOM 778 C C . LEU A 1 98 ? -17.807 -4.214 12.417 1.00 89.94 98 LEU A C 1
ATOM 780 O O . LEU A 1 98 ? -18.178 -4.997 13.291 1.00 89.94 98 LEU A O 1
ATOM 784 N N . THR A 1 99 ? -18.491 -4.015 11.295 1.00 90.62 99 THR A N 1
ATOM 785 C CA . THR A 1 99 ? -19.672 -4.804 10.934 1.00 90.62 99 THR A CA 1
ATOM 786 C C . THR A 1 99 ? -19.228 -6.166 10.404 1.00 90.62 99 THR A C 1
ATOM 788 O O . THR A 1 99 ? -18.429 -6.234 9.474 1.00 90.62 99 THR A O 1
ATOM 791 N N . ILE A 1 100 ? -19.722 -7.250 11.010 1.00 90.50 100 ILE A N 1
ATOM 792 C CA . ILE A 1 100 ? -19.359 -8.628 10.636 1.00 90.50 100 ILE A CA 1
ATOM 793 C C . ILE A 1 100 ? -20.070 -9.033 9.342 1.00 90.50 100 ILE A C 1
ATOM 795 O O . ILE A 1 100 ? -19.482 -9.657 8.463 1.00 90.50 100 ILE A O 1
ATOM 799 N N . SER A 1 101 ? -21.346 -8.674 9.238 1.00 91.38 101 SER A N 1
ATOM 800 C CA . SER A 1 101 ? -22.204 -8.953 8.092 1.00 91.38 101 SER A CA 1
ATOM 801 C C . SER A 1 101 ? -23.226 -7.836 7.938 1.00 91.38 101 SER A C 1
ATOM 803 O O . SER A 1 101 ? -23.674 -7.276 8.936 1.00 91.38 101 SER A O 1
ATOM 805 N N . ASP A 1 102 ? -23.608 -7.533 6.701 1.00 91.06 102 ASP A N 1
ATOM 806 C CA . ASP A 1 102 ? -24.716 -6.628 6.393 1.00 91.06 102 ASP A CA 1
ATOM 807 C C . ASP A 1 102 ? -25.799 -7.427 5.671 1.00 91.06 102 ASP A C 1
ATOM 809 O O . ASP A 1 102 ? -25.786 -7.568 4.448 1.00 91.06 102 ASP A O 1
ATOM 813 N N . ASN A 1 103 ? -26.686 -8.029 6.460 1.00 91.94 103 ASN A N 1
ATOM 814 C CA . ASN A 1 103 ? -27.822 -8.771 5.937 1.00 91.94 103 ASN A CA 1
ATOM 815 C C . ASN A 1 103 ? -29.039 -7.850 5.900 1.00 91.94 103 ASN A C 1
ATOM 817 O O . ASN A 1 103 ? -29.213 -6.992 6.766 1.00 91.94 103 ASN A O 1
ATOM 821 N N . PHE A 1 104 ? -29.928 -8.063 4.936 1.00 93.69 104 PHE A N 1
ATOM 822 C CA . PHE A 1 104 ? -31.235 -7.424 4.958 1.00 93.69 104 PHE A CA 1
ATOM 823 C C . PHE A 1 104 ? -32.333 -8.406 4.571 1.00 93.69 104 PHE A C 1
ATOM 825 O O . PHE A 1 104 ? -32.119 -9.348 3.806 1.00 93.69 104 PHE A O 1
ATOM 832 N N . THR A 1 105 ? -33.520 -8.175 5.113 1.00 93.56 105 THR A N 1
ATOM 833 C CA . THR A 1 105 ? -34.745 -8.900 4.786 1.00 93.56 105 THR A CA 1
ATOM 834 C C . THR A 1 105 ? -35.839 -7.896 4.458 1.00 93.56 105 THR A C 1
ATOM 836 O O . TH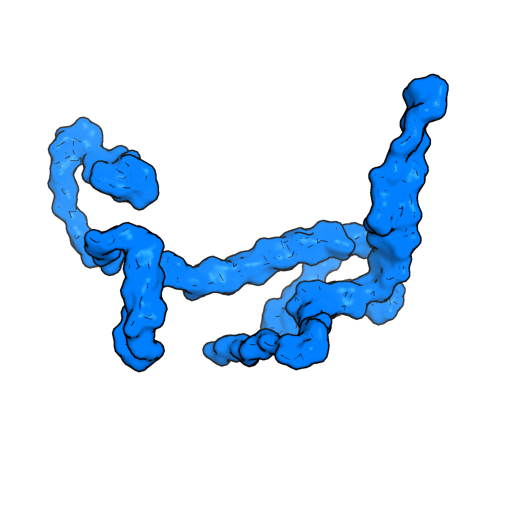R A 1 105 ? -35.868 -6.798 5.005 1.00 93.56 105 THR A O 1
ATOM 839 N N . ILE A 1 106 ? -36.728 -8.239 3.529 1.00 93.75 106 ILE A N 1
ATOM 840 C CA . ILE A 1 106 ? -37.880 -7.399 3.187 1.00 93.75 106 ILE A CA 1
ATOM 841 C C . ILE A 1 106 ? -39.107 -8.038 3.827 1.00 93.75 106 ILE A C 1
ATOM 843 O O . ILE A 1 106 ? -39.432 -9.183 3.515 1.00 93.75 106 ILE A O 1
ATOM 847 N N . ILE A 1 107 ? -39.777 -7.305 4.712 1.00 92.06 107 ILE A N 1
ATOM 848 C CA . ILE A 1 107 ? -41.016 -7.736 5.367 1.00 92.06 107 ILE A CA 1
ATOM 849 C C . ILE A 1 107 ? -42.098 -6.741 4.953 1.00 92.06 107 ILE A C 1
ATOM 851 O O . ILE A 1 107 ? -41.979 -5.557 5.245 1.00 92.06 107 ILE A O 1
ATOM 855 N N . ASP A 1 108 ? -43.106 -7.201 4.208 1.00 91.81 108 ASP A N 1
ATOM 856 C CA . ASP A 1 108 ? -44.207 -6.367 3.690 1.00 91.81 108 ASP A CA 1
ATOM 857 C C . ASP A 1 108 ? -43.752 -5.126 2.892 1.00 91.81 108 ASP A C 1
ATOM 859 O O . ASP A 1 108 ? -44.361 -4.061 2.941 1.00 91.81 108 ASP A O 1
ATOM 863 N N . GLY A 1 109 ? -42.653 -5.259 2.142 1.00 92.00 109 GLY A N 1
ATOM 864 C CA . GLY A 1 109 ? -42.061 -4.159 1.371 1.00 92.00 109 GLY A CA 1
ATOM 865 C C . GLY A 1 109 ? -41.157 -3.220 2.181 1.00 92.00 109 GLY A C 1
ATOM 866 O O . GLY A 1 109 ? -40.539 -2.341 1.585 1.00 92.00 109 GLY A O 1
ATOM 867 N N . ASP A 1 110 ? -41.022 -3.425 3.497 1.00 91.94 110 ASP A N 1
ATOM 868 C CA . ASP A 1 110 ? -40.120 -2.670 4.372 1.00 91.94 110 ASP A CA 1
ATOM 869 C C . ASP A 1 110 ? -38.776 -3.410 4.552 1.00 91.94 110 ASP A C 1
ATOM 871 O O . ASP A 1 110 ? -38.752 -4.533 5.077 1.00 91.94 110 ASP A O 1
ATOM 875 N N . PRO A 1 111 ? -37.641 -2.834 4.111 1.00 94.00 111 PRO A N 1
ATOM 876 C CA . PRO A 1 111 ? -36.326 -3.426 4.319 1.00 94.00 111 PRO A CA 1
ATOM 877 C C . PRO A 1 111 ? -35.873 -3.298 5.783 1.00 94.00 111 PRO A C 1
ATOM 879 O O . PRO A 1 111 ? -35.677 -2.206 6.317 1.00 94.00 111 PRO A O 1
ATOM 882 N N . LYS A 1 112 ? -35.625 -4.439 6.428 1.00 92.75 112 LYS A N 1
ATOM 883 C CA . LYS A 1 112 ? -34.988 -4.557 7.743 1.00 92.75 112 LYS A CA 1
ATOM 884 C C . LYS A 1 112 ? -33.537 -4.990 7.583 1.00 92.75 112 LYS A C 1
ATOM 886 O O . LYS A 1 112 ? -33.253 -5.931 6.852 1.00 92.75 112 LYS A O 1
ATOM 891 N N . PHE A 1 113 ? -32.630 -4.322 8.289 1.00 92.69 113 PHE A N 1
ATOM 892 C CA . PHE A 1 113 ? -31.194 -4.603 8.244 1.00 92.69 113 PHE A CA 1
ATOM 893 C C . PHE A 1 113 ? -30.741 -5.284 9.534 1.00 92.69 113 PHE A C 1
ATOM 895 O O . PHE A 1 113 ? -31.057 -4.812 10.627 1.00 92.69 113 PHE A O 1
ATOM 902 N N . ASP A 1 114 ? -29.966 -6.354 9.396 1.00 92.38 114 ASP A N 1
ATOM 903 C CA . ASP A 1 114 ? -29.275 -7.043 10.479 1.00 92.38 114 ASP A CA 1
ATOM 904 C C . ASP A 1 114 ? -27.762 -6.876 10.298 1.00 92.38 114 ASP A C 1
ATOM 906 O O . ASP A 1 114 ? -27.146 -7.421 9.376 1.00 92.38 114 ASP A O 1
ATOM 910 N N . ARG A 1 115 ? -27.182 -6.060 11.181 1.00 93.50 115 ARG A N 1
ATOM 911 C CA . ARG A 1 115 ? -25.778 -5.641 11.145 1.00 93.50 115 ARG A CA 1
ATOM 912 C C . ARG A 1 115 ? -25.112 -5.932 12.484 1.00 93.50 115 ARG A C 1
ATOM 914 O O . ARG A 1 115 ? -24.910 -5.001 13.274 1.00 93.50 115 ARG A O 1
ATOM 921 N N . PRO A 1 116 ? -24.777 -7.198 12.782 1.00 93.75 116 PRO A N 1
ATOM 922 C CA . PRO A 1 116 ? -23.976 -7.513 13.951 1.00 93.75 116 PRO A CA 1
ATOM 923 C C . PRO A 1 116 ? -22.612 -6.829 13.837 1.00 93.75 116 PRO A C 1
ATOM 925 O O . PRO A 1 116 ? -21.964 -6.840 12.788 1.00 93.75 116 PRO A O 1
ATOM 928 N N . ASN A 1 117 ? -22.175 -6.220 14.936 1.00 91.69 117 ASN A N 1
ATOM 929 C CA . ASN A 1 117 ? -20.902 -5.517 15.012 1.00 91.69 117 ASN A CA 1
ATOM 930 C C . ASN A 1 117 ? -20.014 -6.133 16.093 1.00 91.69 117 ASN A C 1
ATOM 932 O O . ASN A 1 117 ? -20.509 -6.588 17.124 1.00 91.69 117 ASN A O 1
ATOM 936 N N . ILE A 1 118 ? -18.704 -6.060 15.884 1.00 93.38 118 ILE A N 1
ATOM 937 C CA . ILE A 1 118 ? -17.683 -6.316 16.901 1.00 93.38 118 ILE A CA 1
ATOM 938 C C . ILE A 1 118 ? -16.970 -5.017 17.243 1.00 93.38 118 ILE A C 1
ATOM 940 O O . ILE A 1 118 ? -16.697 -4.201 16.363 1.00 93.38 118 ILE A O 1
ATOM 944 N N . ASN A 1 119 ? -16.653 -4.846 18.523 1.00 94.06 119 ASN A N 1
ATOM 945 C CA . ASN A 1 119 ? -15.765 -3.789 18.988 1.00 94.06 119 ASN A CA 1
ATOM 946 C C . ASN A 1 119 ? -14.398 -4.400 19.276 1.00 94.06 119 ASN A C 1
ATOM 948 O O . ASN A 1 119 ? -14.309 -5.471 19.878 1.00 94.06 119 ASN A O 1
ATOM 952 N N . MET A 1 120 ? -13.344 -3.718 18.850 1.00 94.44 120 MET A N 1
ATOM 953 C CA . MET A 1 120 ? -11.971 -4.130 19.110 1.00 94.44 120 MET A CA 1
ATOM 954 C C . MET A 1 120 ? -11.082 -2.924 19.371 1.00 94.44 120 MET A C 1
ATOM 956 O O . MET A 1 120 ? -11.367 -1.815 18.916 1.00 94.44 120 MET A O 1
ATOM 960 N N . ASN A 1 121 ? -9.979 -3.165 20.079 1.00 96.69 121 ASN A N 1
ATOM 961 C CA . ASN A 1 121 ? -8.975 -2.148 20.342 1.00 96.69 121 ASN A CA 1
ATOM 962 C C . ASN A 1 121 ? -8.393 -1.625 19.020 1.00 96.69 121 ASN A C 1
ATOM 964 O O . ASN A 1 121 ? -7.858 -2.394 18.218 1.00 96.69 121 ASN A O 1
ATOM 968 N N . ALA A 1 122 ? -8.496 -0.316 18.802 1.00 96.44 122 ALA A N 1
ATOM 969 C CA . ALA A 1 122 ? -8.124 0.299 17.535 1.00 96.44 122 ALA A CA 1
ATOM 970 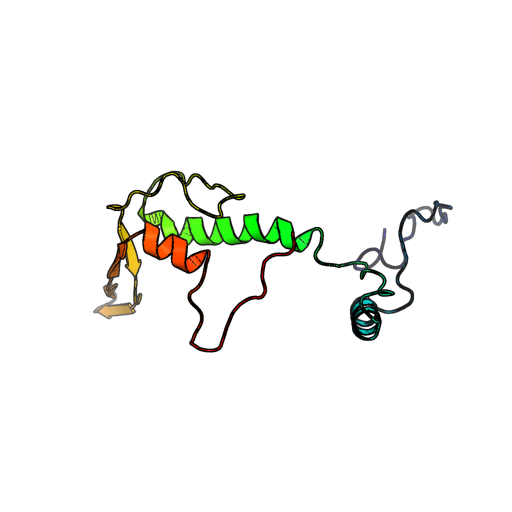C C . ALA A 1 122 ? -6.612 0.254 17.284 1.00 96.44 122 ALA A C 1
ATOM 972 O O . ALA A 1 122 ? -6.191 0.042 16.150 1.00 96.44 122 ALA A O 1
ATOM 973 N N . LYS A 1 123 ? -5.796 0.401 18.334 1.00 95.44 123 LYS A N 1
ATOM 974 C CA . LYS A 1 123 ? -4.333 0.368 18.228 1.00 95.44 123 LYS A CA 1
ATOM 975 C C . LYS A 1 123 ? -3.825 -1.025 17.869 1.00 95.44 123 LYS A C 1
ATOM 977 O O . LYS A 1 123 ? -3.019 -1.166 16.956 1.00 95.44 123 LYS A O 1
ATOM 982 N N . ALA A 1 124 ? -4.338 -2.060 18.534 1.00 95.00 124 ALA A N 1
ATOM 983 C CA . ALA A 1 124 ? -4.022 -3.449 18.213 1.00 95.00 124 ALA A CA 1
ATOM 984 C C . ALA A 1 124 ? -4.452 -3.802 16.782 1.00 95.00 124 ALA A C 1
ATOM 986 O O . ALA A 1 124 ? -3.678 -4.397 16.037 1.00 95.00 124 ALA A O 1
ATOM 987 N N . PHE A 1 125 ? -5.652 -3.377 16.378 1.00 94.94 125 PHE A N 1
ATOM 988 C CA . PHE A 1 125 ? -6.147 -3.587 15.020 1.00 94.94 125 PHE A CA 1
ATOM 989 C C . PHE A 1 125 ? -5.287 -2.878 13.964 1.00 94.94 125 PHE A C 1
ATOM 991 O O . PHE A 1 125 ? -4.920 -3.490 12.964 1.00 94.94 125 PHE A O 1
ATOM 998 N N . ALA A 1 126 ? -4.921 -1.613 14.188 1.00 94.69 126 ALA A N 1
ATOM 999 C CA . ALA A 1 126 ? -4.048 -0.873 13.284 1.00 94.69 126 ALA A CA 1
ATOM 1000 C C . ALA A 1 126 ? -2.664 -1.529 13.165 1.00 94.69 126 ALA A C 1
ATOM 1002 O O . ALA A 1 126 ? -2.181 -1.735 12.054 1.00 94.69 126 ALA A O 1
ATOM 1003 N N . ASN A 1 127 ? -2.064 -1.923 14.292 1.00 93.31 127 ASN A N 1
ATOM 1004 C CA . ASN A 1 127 ? -0.763 -2.590 14.314 1.00 93.31 127 ASN A CA 1
ATOM 1005 C C . ASN A 1 127 ? -0.779 -3.916 13.551 1.00 93.31 127 ASN A C 1
ATOM 1007 O O . ASN A 1 127 ? 0.142 -4.169 12.784 1.00 93.31 127 ASN A O 1
ATOM 1011 N N . GLU A 1 128 ? -1.828 -4.723 13.705 1.00 92.88 128 GLU A N 1
ATOM 1012 C CA . GLU A 1 128 ? -1.976 -5.990 12.980 1.00 92.88 128 GLU A CA 1
ATOM 1013 C C . GLU A 1 128 ? -2.153 -5.777 11.467 1.00 92.88 128 GLU A C 1
ATOM 1015 O O . GLU A 1 128 ? -1.676 -6.568 10.659 1.00 92.88 128 GLU A O 1
ATOM 1020 N N . MET A 1 129 ? -2.807 -4.689 11.057 1.00 90.38 129 MET A N 1
ATOM 1021 C CA . MET A 1 129 ? -2.963 -4.351 9.641 1.00 90.38 129 MET A CA 1
ATOM 1022 C C . MET A 1 129 ? -1.669 -3.813 9.007 1.00 90.38 129 MET A C 1
ATOM 1024 O O . MET A 1 129 ? -1.466 -3.996 7.808 1.00 90.38 129 MET A O 1
ATOM 1028 N N . VAL A 1 130 ? -0.811 -3.142 9.785 1.00 89.88 130 VAL A N 1
ATOM 1029 C CA . VAL A 1 130 ? 0.495 -2.636 9.324 1.00 89.88 130 VAL A CA 1
ATOM 1030 C C . VAL A 1 130 ? 1.556 -3.740 9.347 1.00 89.88 130 VAL A C 1
ATOM 1032 O O . VAL A 1 130 ? 2.319 -3.892 8.395 1.00 89.88 130 VAL A O 1
ATOM 1035 N N . ARG A 1 131 ? 1.609 -4.518 10.431 1.00 87.81 131 ARG A N 1
ATOM 1036 C CA . ARG A 1 131 ? 2.545 -5.625 10.653 1.00 87.81 131 ARG A CA 1
ATOM 1037 C C . ARG A 1 131 ? 1.749 -6.890 10.953 1.00 87.81 131 ARG A C 1
ATOM 1039 O O . ARG A 1 131 ? 1.489 -7.211 12.109 1.00 87.81 131 ARG A O 1
ATOM 1046 N N . HIS A 1 132 ? 1.372 -7.594 9.893 1.00 90.12 132 HIS A N 1
ATOM 1047 C CA . HIS A 1 132 ? 0.548 -8.789 10.013 1.00 90.12 132 HIS A CA 1
ATOM 1048 C C . HIS A 1 132 ? 1.283 -9.927 10.725 1.00 90.12 132 HIS A C 1
ATOM 1050 O O . HIS A 1 132 ? 2.416 -10.276 10.379 1.00 90.12 132 HIS A O 1
ATOM 1056 N N . THR A 1 133 ? 0.604 -10.553 11.683 1.00 91.38 133 THR A N 1
ATOM 1057 C CA . THR A 1 133 ? 1.075 -11.775 12.321 1.00 91.38 133 THR A CA 1
ATOM 1058 C C . THR A 1 133 ? 0.797 -12.955 11.395 1.00 91.38 133 THR A C 1
ATOM 1060 O O . THR A 1 133 ? -0.307 -13.498 11.339 1.00 91.38 133 THR A O 1
ATOM 1063 N N . TYR A 1 134 ? 1.821 -13.371 10.656 1.00 91.44 134 TYR A N 1
ATOM 1064 C CA . TYR A 1 134 ? 1.717 -14.505 9.746 1.00 91.44 134 TYR A CA 1
ATOM 1065 C C . TYR A 1 134 ? 1.552 -15.839 10.483 1.00 91.44 134 TYR A C 1
ATOM 1067 O O . TYR A 1 134 ? 1.955 -16.027 11.633 1.00 91.44 134 TYR A O 1
ATOM 1075 N N . ARG A 1 135 ? 0.976 -16.815 9.774 1.00 93.38 135 ARG A N 1
ATOM 1076 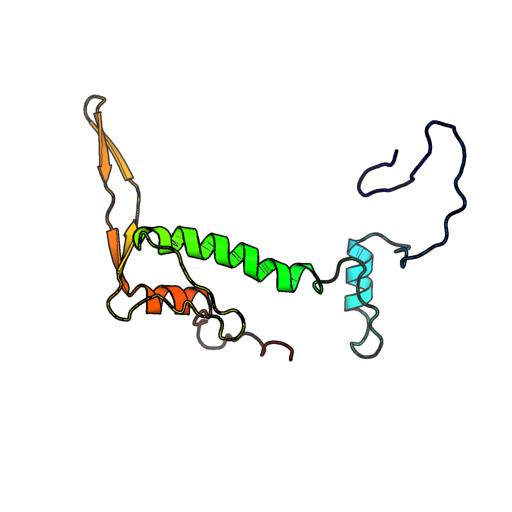C CA . ARG A 1 135 ? 0.871 -18.199 10.246 1.00 93.38 135 ARG A CA 1
ATOM 1077 C C . ARG A 1 135 ? 2.259 -18.764 10.569 1.00 93.38 135 ARG A C 1
ATOM 1079 O O . ARG A 1 135 ? 3.223 -18.494 9.862 1.00 93.38 135 ARG A O 1
ATOM 1086 N N . GLN A 1 136 ? 2.339 -19.630 11.580 1.00 94.19 136 GLN A N 1
ATOM 1087 C CA . GLN A 1 136 ? 3.580 -20.312 11.959 1.00 94.19 136 GLN A CA 1
ATOM 1088 C C . GLN A 1 136 ? 4.316 -20.904 10.740 1.00 94.19 136 GLN A C 1
ATOM 1090 O O . GLN A 1 136 ? 3.719 -21.615 9.928 1.00 94.19 136 GLN A O 1
ATOM 1095 N N . GLY A 1 137 ? 5.616 -20.608 10.642 1.00 93.06 137 GLY A N 1
ATOM 1096 C CA . GLY A 1 137 ? 6.481 -21.011 9.528 1.00 93.06 137 GLY A CA 1
ATOM 1097 C C . GLY A 1 137 ? 6.543 -20.009 8.370 1.00 93.06 137 GLY A C 1
ATOM 1098 O O . GLY A 1 137 ? 7.322 -20.224 7.447 1.00 93.06 137 GLY A O 1
ATOM 1099 N N . TRP A 1 138 ? 5.765 -18.925 8.420 1.00 91.62 138 TRP A N 1
ATOM 1100 C CA . TRP A 1 138 ? 5.788 -17.847 7.434 1.00 91.62 138 TRP A CA 1
ATOM 1101 C C . TRP A 1 138 ? 6.319 -16.563 8.066 1.00 91.62 138 TRP A C 1
ATOM 1103 O O . TRP A 1 138 ? 5.899 -16.177 9.155 1.00 91.62 138 TRP A O 1
ATOM 1113 N N . SER A 1 139 ? 7.221 -15.890 7.362 1.00 90.25 139 SER A N 1
ATOM 1114 C CA . SER A 1 139 ? 7.722 -14.564 7.713 1.00 90.25 139 SER A CA 1
ATOM 1115 C C . SER A 1 139 ? 8.010 -13.781 6.441 1.00 90.25 139 SER A C 1
ATOM 1117 O O . SER A 1 139 ? 8.342 -14.364 5.405 1.00 90.25 139 SER A O 1
ATOM 1119 N N . LEU A 1 140 ? 7.893 -12.458 6.519 1.00 84.75 140 LEU A N 1
ATOM 1120 C CA . LEU A 1 140 ? 8.472 -11.599 5.496 1.00 84.75 140 LEU A CA 1
ATOM 1121 C C . LEU A 1 140 ? 9.993 -11.525 5.689 1.00 84.75 140 LEU A C 1
ATOM 1123 O O . LEU A 1 140 ? 10.462 -11.646 6.823 1.00 84.75 140 LEU A O 1
ATOM 1127 N N . PRO A 1 141 ? 10.765 -11.352 4.604 1.00 82.81 141 PRO A N 1
ATOM 1128 C CA . PRO A 1 141 ? 12.152 -10.929 4.723 1.00 82.81 141 PRO A CA 1
ATOM 1129 C C . PRO A 1 141 ? 12.222 -9.541 5.371 1.00 82.81 141 PRO A C 1
ATOM 1131 O O . PRO A 1 141 ? 11.267 -8.764 5.289 1.00 82.81 141 PRO A O 1
ATOM 1134 N N . ASP A 1 142 ? 13.358 -9.236 5.992 1.00 78.62 142 ASP A N 1
ATOM 1135 C CA . ASP A 1 142 ? 13.599 -7.908 6.550 1.00 78.62 142 ASP A CA 1
ATOM 1136 C C . ASP A 1 142 ? 13.493 -6.837 5.457 1.00 78.62 142 ASP A C 1
ATOM 1138 O O . ASP A 1 142 ? 13.840 -7.067 4.292 1.00 78.62 142 ASP A O 1
ATOM 1142 N N . MET A 1 143 ? 12.994 -5.659 5.838 1.00 67.00 143 MET A N 1
ATOM 1143 C CA . MET A 1 143 ? 12.935 -4.517 4.930 1.00 67.00 143 MET A CA 1
ATOM 1144 C C . MET A 1 143 ? 14.358 -4.176 4.458 1.00 67.00 143 MET A C 1
ATOM 1146 O O . MET A 1 143 ? 15.277 -4.157 5.283 1.00 67.00 143 MET A O 1
ATOM 1150 N N . PRO A 1 144 ? 14.566 -3.912 3.156 1.00 63.06 144 PRO A N 1
ATOM 1151 C CA . PRO A 1 144 ? 15.858 -3.448 2.671 1.00 63.06 144 PRO A CA 1
ATOM 1152 C C . PRO A 1 144 ? 16.216 -2.119 3.352 1.00 63.06 144 PRO A C 1
ATOM 1154 O O . PRO A 1 144 ? 15.351 -1.256 3.506 1.00 63.06 144 PRO A O 1
ATOM 1157 N N . ALA A 1 145 ? 17.473 -2.011 3.791 1.00 48.50 145 ALA A N 1
ATOM 1158 C CA . ALA A 1 145 ? 18.036 -0.812 4.413 1.00 48.50 145 ALA A CA 1
ATOM 1159 C C . ALA A 1 145 ? 18.216 0.338 3.413 1.00 48.50 145 ALA A C 1
ATOM 1161 O O . ALA A 1 145 ? 18.447 0.046 2.215 1.00 48.50 145 ALA A O 1
#

Radius of gyration: 24.71 Å; chains: 1; bounding box: 70×39×66 Å

Foldseek 3Di:
DADPPRHPDADPVRDDDDDDDPDDDDPDDLVVLVVQQVPDDPVPRDDRPPDCPPVVVVVVVVLVVVLCVQQCQQVDDWDADPVVGATPPADQPDKDKDFPDWDWDADPNDIDTDTDIDIDRSRVVSCCSRPPDDDPPDDDDDDDD